Protein AF-A0A2R7SRT8-F1 (afdb_monomer_lite)

Structure (mmCIF, N/CA/C/O backbone):
data_AF-A0A2R7SRT8-F1
#
_entry.id   AF-A0A2R7SRT8-F1
#
loop_
_atom_site.group_PDB
_atom_site.id
_atom_site.type_symbol
_atom_site.label_atom_id
_atom_site.label_alt_id
_atom_site.label_comp_id
_atom_site.label_asym_id
_atom_site.label_entity_id
_atom_site.label_seq_id
_atom_site.pdbx_PDB_ins_code
_atom_site.Cartn_x
_atom_site.Cartn_y
_atom_site.Cartn_z
_atom_site.occupancy
_atom_site.B_iso_or_equiv
_atom_site.auth_seq_id
_atom_site.auth_comp_id
_atom_site.auth_asym_id
_atom_site.auth_atom_id
_atom_site.pdbx_PDB_model_num
ATOM 1 N N . SER A 1 1 ? 6.988 3.297 14.234 1.00 86.44 1 SER A N 1
ATOM 2 C CA . SER A 1 1 ? 6.283 3.150 12.953 1.00 86.44 1 SER A CA 1
ATOM 3 C C . SER A 1 1 ? 5.424 1.914 13.044 1.00 86.44 1 SER A C 1
ATOM 5 O O . SER A 1 1 ? 5.815 0.951 13.700 1.00 86.44 1 SER A O 1
ATOM 7 N N . SER A 1 2 ? 4.273 1.954 12.393 1.00 93.31 2 SER A N 1
ATOM 8 C CA . SER A 1 2 ? 3.310 0.862 12.319 1.00 93.31 2 SER A CA 1
ATOM 9 C C . SER A 1 2 ? 3.264 0.334 10.889 1.00 93.31 2 SER A C 1
ATOM 11 O O . SER A 1 2 ? 3.354 1.109 9.936 1.00 93.31 2 SER A O 1
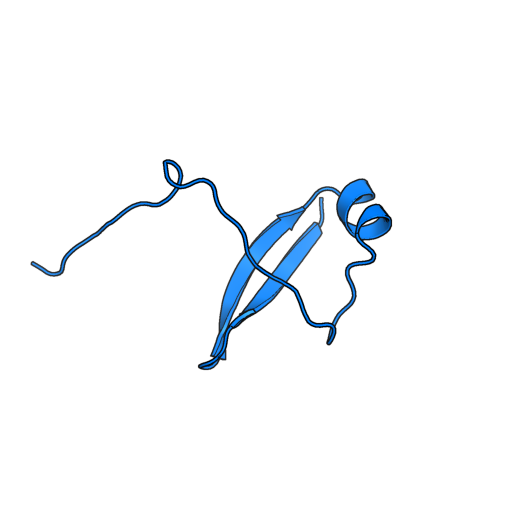ATOM 13 N N . LEU A 1 3 ? 3.123 -0.983 10.728 1.00 96.50 3 LEU A N 1
ATOM 14 C CA . LEU A 1 3 ? 2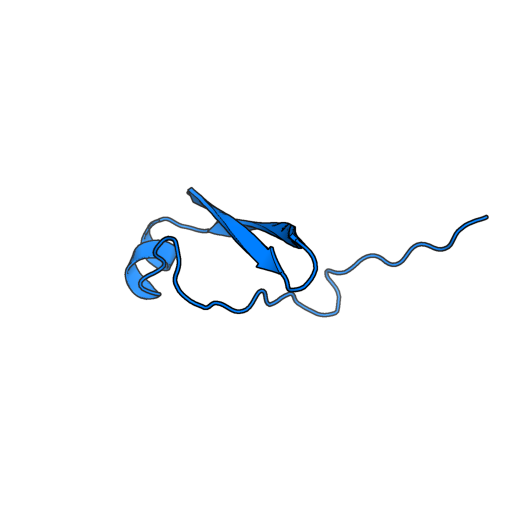.805 -1.578 9.431 1.00 96.50 3 LEU A CA 1
ATOM 15 C C . LEU A 1 3 ? 1.291 -1.553 9.245 1.00 96.50 3 LEU A C 1
ATOM 17 O O . LEU A 1 3 ? 0.555 -2.157 10.023 1.00 96.50 3 LEU A O 1
ATOM 21 N N . VAL A 1 4 ? 0.838 -0.855 8.212 1.00 97.06 4 VAL A N 1
ATOM 22 C CA . VAL A 1 4 ? -0.575 -0.755 7.847 1.00 97.06 4 VAL A CA 1
ATOM 23 C C . VAL A 1 4 ? -0.809 -1.605 6.609 1.00 97.06 4 VAL A C 1
ATOM 25 O O . VAL A 1 4 ? -0.125 -1.428 5.601 1.00 97.06 4 VAL A O 1
ATOM 28 N N . GLY A 1 5 ? -1.766 -2.527 6.691 1.00 97.62 5 GLY A N 1
ATOM 29 C CA . GLY A 1 5 ? -2.217 -3.334 5.562 1.00 97.62 5 GLY A CA 1
ATOM 30 C C . GLY A 1 5 ? -3.492 -2.761 4.951 1.00 97.62 5 GLY A C 1
ATOM 31 O O . GLY A 1 5 ? -4.447 -2.476 5.671 1.00 97.62 5 GLY A O 1
ATOM 32 N N . LEU A 1 6 ? -3.516 -2.628 3.627 1.00 97.69 6 LEU A N 1
ATOM 33 C CA . LEU A 1 6 ? -4.695 -2.277 2.846 1.00 97.69 6 LEU A CA 1
ATOM 34 C C . LEU A 1 6 ? -5.047 -3.432 1.915 1.00 97.69 6 LEU A C 1
ATOM 36 O O . LEU A 1 6 ? -4.317 -3.718 0.964 1.00 97.69 6 LEU A O 1
ATOM 40 N N . THR A 1 7 ? -6.186 -4.066 2.171 1.00 97.81 7 THR A N 1
ATOM 41 C CA . THR A 1 7 ? -6.761 -5.041 1.246 1.00 97.81 7 THR A CA 1
ATOM 42 C C . THR A 1 7 ? -7.364 -4.305 0.055 1.00 97.81 7 THR A C 1
ATOM 44 O O . THR A 1 7 ? -8.249 -3.464 0.206 1.00 97.81 7 THR A O 1
ATOM 47 N N . LEU A 1 8 ? -6.880 -4.622 -1.139 1.00 97.19 8 LEU A N 1
ATOM 48 C CA . LEU A 1 8 ? -7.393 -4.113 -2.400 1.00 97.19 8 LEU A CA 1
ATOM 49 C C . LEU A 1 8 ? -8.610 -4.926 -2.864 1.00 97.19 8 LEU A C 1
ATOM 51 O O . LEU A 1 8 ? -8.774 -6.091 -2.478 1.00 97.19 8 LEU A O 1
ATOM 55 N N . PRO A 1 9 ? -9.433 -4.364 -3.766 1.00 94.81 9 PRO A N 1
ATOM 56 C CA . PRO A 1 9 ? -10.376 -5.165 -4.535 1.00 94.81 9 PRO A CA 1
ATOM 57 C C . PRO A 1 9 ? -9.657 -6.361 -5.181 1.00 94.81 9 PRO A C 1
ATOM 59 O O . PRO A 1 9 ? -8.592 -6.206 -5.774 1.00 94.81 9 PRO A O 1
ATOM 62 N N . GLY A 1 10 ? -10.220 -7.562 -5.039 1.00 94.38 10 GLY A N 1
ATOM 63 C CA . GLY A 1 10 ? -9.586 -8.805 -5.501 1.00 94.38 10 GLY A CA 1
ATOM 64 C C . GLY A 1 10 ? -8.731 -9.528 -4.452 1.00 94.38 10 GLY A C 1
ATOM 65 O O . GLY A 1 10 ? -8.227 -10.608 -4.739 1.00 94.38 10 GLY A O 1
ATOM 66 N N . GLY A 1 11 ? -8.604 -8.987 -3.235 1.00 95.81 11 GLY A N 1
ATOM 67 C CA . GLY A 1 11 ? -8.067 -9.702 -2.068 1.00 95.81 11 GLY A CA 1
ATOM 68 C C . GLY A 1 11 ? -6.557 -9.581 -1.847 1.00 95.81 11 GLY A C 1
ATOM 69 O O . GLY A 1 11 ? -6.067 -10.030 -0.815 1.00 95.81 11 GLY A O 1
ATOM 70 N N . SER A 1 12 ? -5.819 -8.955 -2.766 1.00 97.19 12 SER A N 1
ATOM 71 C CA . SER A 1 12 ? -4.399 -8.637 -2.568 1.00 97.19 12 SER A CA 1
ATOM 72 C C . SER A 1 12 ? -4.211 -7.585 -1.475 1.00 97.19 12 SER A C 1
ATOM 74 O O . SER A 1 12 ? -5.003 -6.652 -1.381 1.00 97.19 12 SER A O 1
ATOM 76 N N . THR A 1 13 ? -3.121 -7.671 -0.711 1.00 97.44 13 THR A N 1
ATOM 77 C CA . THR A 1 13 ? -2.808 -6.701 0.351 1.00 97.44 13 THR A CA 1
ATOM 78 C C . THR A 1 13 ? -1.573 -5.882 0.003 1.00 97.44 13 THR A C 1
ATOM 80 O O . THR A 1 13 ? -0.520 -6.436 -0.308 1.00 97.44 13 THR A O 1
ATOM 83 N N . VAL A 1 14 ? -1.690 -4.558 0.099 1.00 97.00 14 VAL A N 1
ATOM 84 C CA . VAL A 1 14 ? -0.555 -3.625 0.080 1.00 97.00 14 VAL A CA 1
ATOM 85 C C . VAL A 1 14 ? -0.195 -3.280 1.516 1.00 97.00 14 VAL A C 1
ATOM 87 O O . VAL A 1 14 ? -1.068 -2.895 2.288 1.00 97.00 14 VAL A O 1
ATOM 90 N N . THR A 1 15 ? 1.085 -3.372 1.868 1.00 97.19 15 THR A N 1
ATOM 91 C CA . THR A 1 15 ? 1.570 -2.987 3.198 1.00 97.19 15 THR A CA 1
ATOM 92 C C . THR A 1 15 ? 2.441 -1.744 3.100 1.00 97.19 15 THR A C 1
ATOM 94 O O . THR A 1 15 ? 3.319 -1.664 2.241 1.00 97.19 15 THR A O 1
ATOM 97 N N . ALA A 1 16 ? 2.231 -0.791 4.003 1.00 96.88 16 ALA A N 1
ATOM 98 C CA . ALA A 1 16 ? 3.042 0.411 4.126 1.00 96.88 16 ALA A CA 1
ATOM 99 C C . ALA A 1 16 ? 3.570 0.563 5.555 1.00 96.88 16 ALA A C 1
ATOM 101 O O . ALA A 1 16 ? 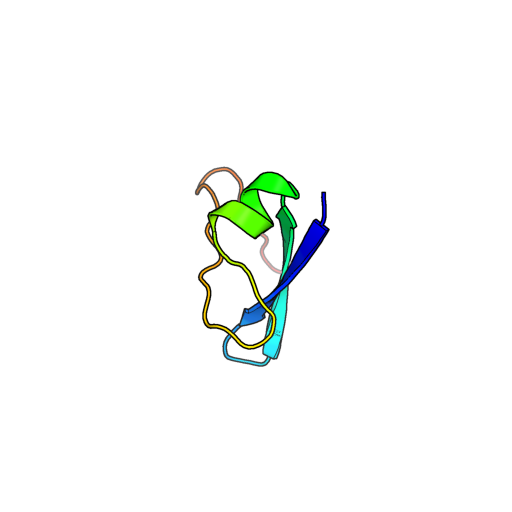2.866 0.283 6.524 1.00 96.88 16 ALA A O 1
ATOM 102 N N . SER A 1 17 ? 4.809 1.036 5.685 1.00 96.88 17 SER A N 1
ATOM 103 C CA . SER A 1 17 ? 5.330 1.516 6.964 1.00 96.88 17 SER A CA 1
ATOM 104 C C . SER A 1 17 ? 4.908 2.969 7.137 1.00 96.88 17 SER A C 1
ATOM 106 O O . SER A 1 17 ? 5.238 3.813 6.304 1.00 96.88 17 SER A O 1
ATOM 108 N N . VAL A 1 18 ? 4.155 3.252 8.195 1.00 96.56 18 VAL A N 1
ATOM 109 C CA . VAL A 1 18 ? 3.591 4.573 8.493 1.00 96.56 18 VAL A CA 1
ATOM 110 C C . VAL A 1 18 ? 4.115 5.023 9.856 1.00 96.56 18 VAL A C 1
ATOM 112 O O . VAL A 1 18 ? 4.305 4.209 10.763 1.00 96.56 18 VAL A O 1
ATOM 115 N N . THR A 1 19 ? 4.422 6.308 10.027 1.00 97.81 19 THR A N 1
ATOM 116 C CA . THR A 1 19 ? 4.783 6.832 11.353 1.00 97.81 19 THR A CA 1
ATOM 117 C C . THR A 1 19 ? 3.567 6.783 12.276 1.00 97.81 19 THR A C 1
ATOM 119 O O . THR A 1 19 ? 2.435 6.887 11.813 1.00 97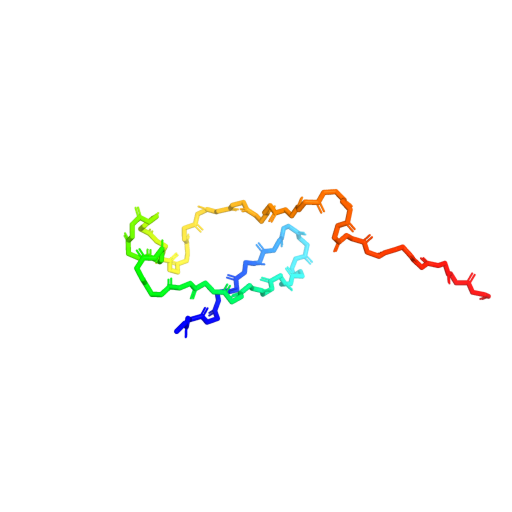.81 19 THR A O 1
ATOM 122 N N . ASN A 1 20 ? 3.789 6.616 13.580 1.00 96.88 20 ASN A N 1
ATOM 123 C CA . ASN A 1 20 ? 2.683 6.514 14.535 1.00 96.88 20 ASN A CA 1
ATOM 124 C C . ASN A 1 20 ? 1.857 7.814 14.534 1.00 96.88 20 ASN A C 1
ATOM 126 O O . ASN A 1 20 ? 0.646 7.765 14.377 1.00 96.88 20 ASN A O 1
ATOM 130 N N . ASP A 1 21 ? 2.528 8.967 14.515 1.00 98.12 21 ASP A N 1
ATOM 131 C CA . ASP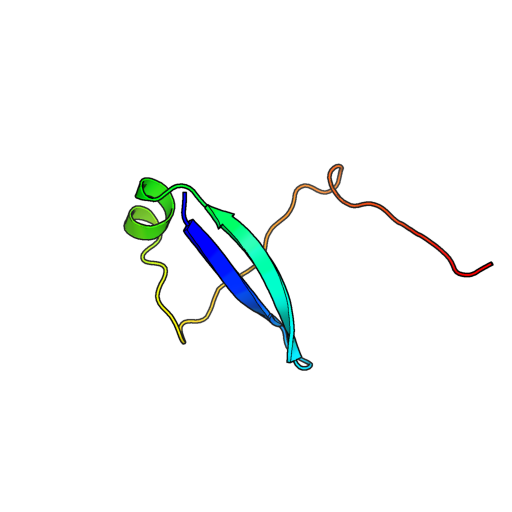 A 1 21 ? 1.881 10.278 14.414 1.00 98.12 21 ASP A CA 1
ATOM 132 C C . ASP A 1 21 ? 1.004 10.419 13.159 1.00 98.12 21 ASP A C 1
ATOM 134 O O . ASP A 1 21 ? -0.053 11.039 13.210 1.00 98.12 21 ASP A O 1
ATOM 138 N N . ALA A 1 22 ? 1.410 9.837 12.022 1.00 97.06 22 ALA A N 1
ATOM 139 C CA . ALA A 1 22 ? 0.602 9.869 10.804 1.00 97.06 22 ALA A CA 1
ATOM 140 C C . ALA A 1 22 ? -0.586 8.899 10.865 1.00 97.06 22 ALA A C 1
ATOM 142 O O . ALA A 1 22 ? -1.630 9.207 10.297 1.00 97.06 22 ALA A O 1
ATOM 143 N N . VAL A 1 23 ? -0.455 7.757 11.554 1.00 97.19 23 VAL A N 1
ATOM 144 C CA . VAL A 1 23 ? -1.590 6.858 11.839 1.00 97.19 23 VAL A CA 1
ATOM 145 C C . VAL A 1 23 ? -2.663 7.613 12.619 1.00 97.19 23 VAL A C 1
ATOM 147 O O . VAL A 1 23 ? -3.827 7.589 12.215 1.00 97.19 23 VAL A O 1
ATOM 150 N N . ASP A 1 24 ? -2.257 8.335 13.662 1.00 97.00 24 ASP A N 1
ATOM 151 C CA . ASP A 1 24 ? -3.165 9.107 14.510 1.00 97.00 24 ASP A CA 1
ATOM 152 C C . ASP A 1 24 ? -3.755 10.309 13.755 1.00 97.00 24 ASP A C 1
ATOM 154 O O . ASP A 1 24 ? -4.971 10.499 13.741 1.00 97.00 24 ASP A O 1
ATOM 158 N N . ALA A 1 25 ? -2.922 11.088 13.057 1.00 97.94 25 ALA A N 1
ATOM 159 C CA . ALA A 1 25 ? -3.357 12.282 12.326 1.00 97.94 25 ALA A CA 1
ATOM 160 C C . ALA A 1 25 ? -4.307 11.975 11.156 1.00 97.94 25 ALA A C 1
ATOM 162 O O . ALA A 1 25 ? -5.188 12.778 10.853 1.00 97.94 25 ALA A O 1
ATOM 163 N N . LEU A 1 26 ? -4.135 10.828 10.491 1.00 95.81 26 LEU A N 1
ATOM 164 C CA . LEU A 1 26 ? -5.020 10.367 9.416 1.00 95.81 26 LEU A CA 1
ATOM 165 C C . LEU A 1 26 ? -6.224 9.570 9.940 1.00 95.81 26 LEU A C 1
ATOM 167 O O . LEU A 1 26 ? -7.102 9.224 9.148 1.00 95.81 26 LEU A O 1
ATOM 171 N N . GLY A 1 27 ? -6.262 9.253 11.239 1.00 96.56 27 GLY A N 1
ATOM 172 C CA . GLY A 1 27 ? -7.302 8.427 11.846 1.00 96.56 27 GLY A CA 1
ATOM 173 C C . GLY A 1 27 ? -7.400 7.049 11.197 1.00 96.56 27 GLY A C 1
ATOM 174 O O . GLY A 1 27 ? -8.496 6.615 10.854 1.00 96.56 27 GLY A O 1
ATOM 175 N N . LEU A 1 28 ? -6.267 6.386 10.943 1.00 96.62 28 LEU A N 1
ATOM 176 C CA . LEU A 1 28 ? -6.256 5.057 10.330 1.00 96.62 28 LEU A CA 1
ATOM 177 C C . LEU A 1 28 ? -6.747 4.000 11.327 1.00 96.62 28 LEU A C 1
ATOM 179 O O . LEU A 1 28 ? -6.106 3.745 12.344 1.00 96.62 28 LEU A O 1
ATOM 183 N N . ALA A 1 29 ? -7.843 3.328 10.990 1.00 96.38 29 ALA A N 1
ATOM 184 C CA . ALA A 1 29 ? -8.411 2.228 11.757 1.00 96.38 29 ALA A CA 1
ATOM 185 C C . ALA A 1 29 ? -8.733 1.020 10.864 1.00 96.38 29 ALA A C 1
ATOM 187 O O . ALA A 1 29 ? -8.992 1.135 9.663 1.00 96.38 29 ALA A O 1
ATOM 188 N N . ALA A 1 30 ? -8.730 -0.172 11.460 1.00 96.31 30 ALA A N 1
ATOM 189 C CA . ALA A 1 30 ? -9.083 -1.395 10.751 1.00 96.31 30 ALA A CA 1
ATOM 190 C C . ALA A 1 30 ? -10.548 -1.362 10.281 1.00 96.31 30 ALA A C 1
ATOM 192 O O . ALA A 1 30 ? -11.442 -0.953 11.019 1.00 96.31 30 ALA A O 1
ATOM 193 N N . GLY A 1 31 ? -10.790 -1.831 9.055 1.00 95.94 31 GLY A N 1
ATOM 194 C CA . GLY A 1 31 ? -12.130 -1.907 8.466 1.00 95.94 31 GLY A CA 1
ATOM 195 C C . GLY A 1 31 ? -12.619 -0.619 7.796 1.00 95.94 31 GLY A C 1
ATOM 196 O O . GLY A 1 31 ? -13.668 -0.648 7.157 1.00 95.94 31 GLY A O 1
ATOM 197 N N . GLN A 1 32 ? -11.872 0.486 7.882 1.00 95.69 32 GLN A N 1
ATOM 198 C CA . GLN A 1 32 ? -12.224 1.717 7.177 1.00 95.69 32 GLN A CA 1
ATOM 199 C C . GLN A 1 32 ? -11.686 1.728 5.735 1.00 95.69 32 GLN A C 1
ATOM 201 O O . GLN A 1 32 ? -10.640 1.133 5.458 1.00 95.69 32 GLN A O 1
ATOM 206 N N . PRO A 1 33 ? -12.351 2.438 4.808 1.00 95.81 33 PRO A N 1
ATOM 207 C CA . PRO A 1 33 ? -11.817 2.652 3.471 1.00 95.81 33 PRO A CA 1
ATOM 208 C C . PRO A 1 33 ? -10.574 3.550 3.512 1.00 95.81 33 PRO A C 1
ATOM 210 O O . PRO A 1 33 ? -10.535 4.559 4.215 1.00 95.81 33 PRO A O 1
ATOM 213 N N . ALA A 1 34 ? -9.570 3.205 2.711 1.00 96.56 34 ALA A N 1
ATOM 214 C CA . ALA A 1 34 ? -8.365 4.001 2.519 1.00 96.56 34 ALA A CA 1
ATOM 215 C C . ALA A 1 34 ? -7.815 3.809 1.099 1.00 96.56 34 ALA A C 1
ATOM 217 O O . ALA A 1 34 ? -8.171 2.857 0.401 1.00 96.56 34 ALA A O 1
ATOM 218 N N . THR A 1 35 ? -6.921 4.705 0.688 1.00 96.50 35 THR A N 1
ATOM 219 C CA . THR A 1 35 ? -6.282 4.676 -0.632 1.00 96.50 35 THR A CA 1
ATOM 220 C C . THR A 1 35 ? -4.778 4.520 -0.463 1.00 96.50 35 THR 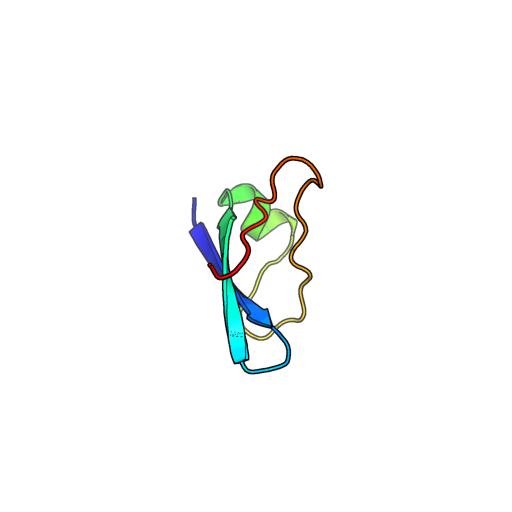A C 1
ATOM 222 O O . THR A 1 35 ? -4.139 5.355 0.175 1.00 96.50 35 THR A O 1
ATOM 225 N N . ALA A 1 36 ? -4.192 3.485 -1.068 1.00 95.75 36 ALA A N 1
ATOM 226 C CA . ALA A 1 36 ? -2.743 3.398 -1.203 1.00 95.75 36 ALA A CA 1
ATOM 227 C C . ALA A 1 36 ? -2.277 4.367 -2.295 1.00 95.75 36 ALA A C 1
ATOM 229 O O . ALA A 1 36 ? -2.708 4.271 -3.444 1.00 95.75 36 ALA A O 1
ATOM 230 N N . CYS A 1 37 ? -1.387 5.290 -1.941 1.00 94.38 37 CYS A N 1
ATOM 231 C CA . CYS A 1 37 ? -0.760 6.209 -2.879 1.00 94.38 37 CYS A CA 1
ATOM 232 C C . CYS A 1 37 ? 0.756 6.004 -2.881 1.00 94.38 37 CYS A C 1
ATOM 234 O O . CYS A 1 37 ? 1.388 5.787 -1.848 1.00 94.38 37 CYS A O 1
ATOM 236 N N . PHE A 1 38 ? 1.347 6.061 -4.066 1.00 94.50 38 PHE A N 1
ATOM 237 C CA . PHE A 1 38 ? 2.781 5.918 -4.263 1.00 94.50 38 PHE A CA 1
ATOM 238 C C . PHE A 1 38 ? 3.227 6.890 -5.340 1.00 94.50 38 PHE A C 1
ATOM 240 O O . PHE A 1 38 ? 2.502 7.205 -6.286 1.00 94.50 38 PHE A O 1
ATOM 247 N N . LYS A 1 39 ? 4.443 7.397 -5.179 1.00 95.00 39 LYS A N 1
ATOM 248 C CA . LYS A 1 39 ? 5.024 8.310 -6.150 1.00 95.00 39 LYS A CA 1
ATOM 249 C C . LYS A 1 39 ? 5.354 7.546 -7.425 1.00 95.00 39 LYS A C 1
ATOM 251 O O . LYS A 1 39 ? 5.931 6.467 -7.345 1.00 95.00 39 LYS A O 1
ATOM 256 N N . ALA A 1 40 ? 5.043 8.125 -8.584 1.00 95.81 40 ALA A N 1
ATOM 257 C CA . ALA A 1 40 ? 5.184 7.439 -9.870 1.00 95.81 40 ALA A CA 1
ATOM 258 C C . ALA A 1 40 ? 6.591 6.855 -10.098 1.00 95.81 40 ALA A C 1
ATOM 260 O O . ALA A 1 40 ? 6.720 5.725 -10.550 1.00 95.81 40 ALA A O 1
ATOM 261 N N . TYR A 1 41 ? 7.647 7.581 -9.713 1.00 95.44 41 TYR A N 1
ATOM 262 C CA . TYR A 1 41 ? 9.027 7.108 -9.881 1.00 95.44 41 TYR A CA 1
ATOM 263 C C . TYR A 1 41 ? 9.461 6.022 -8.884 1.00 95.44 41 TYR A C 1
ATOM 265 O O . TYR A 1 41 ? 10.563 5.500 -9.002 1.00 95.44 41 TYR A O 1
ATOM 273 N N . ALA A 1 42 ? 8.650 5.714 -7.871 1.00 95.44 42 ALA A N 1
ATOM 274 C CA . ALA A 1 42 ? 8.959 4.719 -6.845 1.00 95.44 42 ALA A CA 1
ATOM 275 C C . ALA A 1 42 ? 8.342 3.341 -7.152 1.00 95.44 42 ALA A C 1
ATOM 277 O O . ALA A 1 42 ? 8.334 2.465 -6.290 1.00 95.44 42 ALA A O 1
ATOM 278 N N . VAL A 1 43 ? 7.811 3.147 -8.365 1.00 95.56 43 VAL A N 1
ATOM 279 C CA . VAL A 1 43 ? 7.214 1.888 -8.825 1.00 95.56 43 VAL A CA 1
ATOM 280 C C . VAL A 1 43 ? 8.154 1.213 -9.819 1.00 95.56 43 VAL A C 1
ATOM 282 O O . VAL A 1 43 ? 8.600 1.833 -10.781 1.00 95.56 43 VAL A O 1
ATOM 285 N N . MET A 1 44 ? 8.440 -0.070 -9.595 1.00 95.88 44 MET A N 1
ATOM 286 C CA . MET A 1 44 ? 9.221 -0.899 -10.515 1.00 95.88 44 MET A CA 1
ATOM 287 C C . MET A 1 44 ? 8.295 -1.673 -11.454 1.00 95.88 44 MET A C 1
ATOM 289 O O . MET A 1 44 ? 7.262 -2.189 -11.029 1.00 95.88 44 MET A O 1
ATOM 293 N N . LEU A 1 45 ? 8.686 -1.777 -12.725 1.00 94.50 45 LEU A N 1
ATOM 294 C CA . LEU A 1 45 ? 8.002 -2.593 -13.727 1.00 94.50 45 LEU A CA 1
ATOM 295 C C . LEU A 1 45 ? 8.841 -3.832 -14.041 1.00 94.50 45 LEU A C 1
ATOM 297 O O . LEU A 1 45 ? 10.063 -3.751 -14.144 1.00 94.50 45 LEU A O 1
ATOM 301 N N . ALA A 1 46 ? 8.172 -4.966 -14.223 1.00 95.06 46 ALA A N 1
ATOM 302 C CA . ALA A 1 46 ? 8.785 -6.218 -14.643 1.00 95.06 46 ALA A CA 1
ATOM 303 C C . ALA A 1 46 ? 7.875 -6.921 -15.657 1.00 95.06 46 ALA A C 1
ATOM 305 O O . ALA A 1 46 ? 6.650 -6.851 -15.552 1.00 95.06 46 ALA A O 1
ATOM 306 N N . VAL A 1 47 ? 8.477 -7.606 -16.629 1.00 95.62 47 VAL A N 1
ATOM 307 C CA . VAL A 1 47 ? 7.777 -8.453 -17.607 1.00 95.62 47 VAL A CA 1
ATOM 308 C C . VAL A 1 47 ? 8.155 -9.913 -17.383 1.00 95.62 47 VAL A C 1
ATOM 310 O O . VAL A 1 47 ? 9.211 -10.205 -16.821 1.00 95.62 47 VAL A O 1
ATOM 313 N N . ARG A 1 48 ? 7.297 -10.839 -17.818 1.00 86.50 48 ARG A N 1
ATOM 314 C CA . ARG A 1 48 ? 7.698 -12.245 -17.924 1.00 86.50 48 ARG A CA 1
ATOM 315 C C . ARG A 1 48 ? 8.649 -12.397 -19.111 1.00 86.50 48 ARG A C 1
ATOM 317 O O . ARG A 1 48 ? 8.332 -11.904 -20.191 1.00 86.50 48 ARG A O 1
ATOM 324 N N . GLY A 1 49 ? 9.791 -13.040 -18.871 1.00 73.38 49 GLY A N 1
ATOM 325 C CA . GLY A 1 49 ? 10.579 -13.665 -19.934 1.00 73.38 49 GLY A CA 1
ATOM 326 C C . GLY A 1 49 ? 9.887 -14.913 -20.461 1.00 73.38 49 GLY A C 1
ATOM 327 O O . GLY A 1 49 ? 9.057 -15.479 -19.708 1.00 73.38 49 GLY A O 1
#

Sequence (49 aa):
SSLVGLTLPGGSTVTASVTNDAVDALGLAAGQPATACFKAYAVMLAVRG

Foldseek 3Di:
DDWDWDQDPVGDIDIDDDDPVVCVVVVDDPPDDDDDDDDPVVDDDDDDD

Radius of gyration: 13.19 Å; chains: 1; bounding box: 23×26×34 Å

Secondary structure (DSSP, 8-state):
-EEEEEEPTTS-EEEEEE-HHHHHHTT--TTS-------GGG-------

pLDDT: mean 95.4, std 3.87, range [73.38, 98.12]